Protein AF-A0A498IGR0-F1 (afdb_monomer_lite)

InterPro domains:
  IPR010989 SNARE [SSF47661] (22-108)

Radius of gyration: 27.44 Å; chains: 1; bounding box: 85×56×85 Å

pLDDT: mean 70.72, std 21.79, range [37.5, 97.69]

Foldseek 3Di:
DDDPPPPPPCPPLVVVLVVLLVVLVVLLVVLVVLLVVLVPDDDDPVSVVSLVVSVVSLVVSVVSLVVSVVSLVPRPPPRPDDPVNSVVSVVSSVVSVVSSVVSVVSSVVVVVVVCVVVPDPPPPDDDPDDDDDDDDDDDDDDDDDDDDDDDDDDDDDDPDDDDDDDDDDDD

Sequence (171 aa):
MGYVGSFSTMASSSDSWMKEYNEATKLADDINGMISEWSTLPAGPDTQRHVSAIRRKITILGTRLDSLQSLLSKLPGKQHITEKEMNRRKDMIGNLRLKVKQMASTLTSNTANRDILLGSEINKADAMGRTVGLDNYGLVEQDEGLEKLEETVDDLDDQVEVTDSRLRVII

Organism: Malus domestica (NCBI:txid3750)

Structure (mmCIF, N/CA/C/O backbone):
data_AF-A0A498IGR0-F1
#
_entry.id   AF-A0A498IGR0-F1
#
loop_
_atom_site.group_PDB
_atom_site.id
_atom_site.type_symbol
_atom_site.label_atom_id
_atom_site.label_alt_id
_atom_site.label_comp_id
_atom_site.label_asym_id
_atom_site.label_entity_id
_atom_site.label_seq_id
_atom_site.pdbx_PDB_ins_code
_atom_site.Cartn_x
_atom_site.Cartn_y
_atom_site.Cartn_z
_atom_site.occupancy
_atom_site.B_iso_or_equiv
_atom_site.auth_seq_id
_atom_site.auth_comp_id
_atom_site.auth_asym_id
_atom_site.auth_atom_id
_atom_site.pdbx_PDB_model_num
ATOM 1 N N . MET A 1 1 ? 2.441 3.873 54.931 1.00 43.31 1 MET A N 1
ATOM 2 C CA . MET A 1 1 ? 1.813 3.083 53.851 1.00 43.31 1 MET A CA 1
ATOM 3 C C . MET A 1 1 ? 1.989 3.822 52.533 1.00 43.31 1 MET A C 1
ATOM 5 O O . MET A 1 1 ? 1.321 4.825 52.324 1.00 43.31 1 MET A O 1
ATOM 9 N N . GLY A 1 2 ? 2.933 3.391 51.695 1.00 41.12 2 GLY A N 1
ATOM 10 C CA . GLY A 1 2 ? 3.116 3.945 50.352 1.00 41.12 2 GLY A CA 1
ATOM 11 C C . GLY A 1 2 ? 2.208 3.221 49.364 1.00 41.12 2 GLY A C 1
ATOM 12 O O . GLY A 1 2 ? 2.344 2.013 49.187 1.00 41.12 2 GLY A O 1
ATOM 13 N N . TYR A 1 3 ? 1.284 3.945 48.736 1.00 45.91 3 TYR A N 1
ATOM 14 C CA . TYR A 1 3 ? 0.558 3.446 47.573 1.00 45.91 3 TYR A CA 1
ATOM 15 C C . TYR A 1 3 ? 1.475 3.574 46.359 1.00 45.91 3 TYR A C 1
ATOM 17 O O . TYR A 1 3 ? 1.587 4.639 45.756 1.00 45.91 3 TYR A O 1
ATOM 25 N N . VAL A 1 4 ? 2.165 2.488 46.021 1.00 51.94 4 VAL A N 1
ATOM 26 C CA . VAL A 1 4 ? 2.846 2.368 44.732 1.00 51.94 4 VAL A CA 1
ATOM 27 C C . VAL A 1 4 ? 1.762 2.043 43.711 1.00 51.94 4 VAL A C 1
ATOM 29 O O . VAL A 1 4 ? 1.354 0.894 43.552 1.00 51.94 4 VAL A O 1
ATOM 32 N N . GLY A 1 5 ? 1.220 3.085 43.082 1.00 49.12 5 GLY A N 1
ATOM 33 C CA . GLY A 1 5 ? 0.341 2.931 41.933 1.00 49.12 5 GLY A CA 1
ATOM 34 C C . GLY A 1 5 ? 1.102 2.204 40.831 1.00 49.12 5 GLY A C 1
ATOM 35 O O . GLY A 1 5 ? 2.054 2.744 40.272 1.00 49.12 5 GLY A O 1
ATOM 36 N N . SER A 1 6 ? 0.699 0.968 40.534 1.00 50.91 6 SER A N 1
ATOM 37 C CA . SER A 1 6 ? 1.086 0.296 39.297 1.00 50.91 6 SER A CA 1
ATOM 38 C C . SER A 1 6 ? 0.550 1.117 38.129 1.00 50.91 6 SER A C 1
ATOM 40 O O . SER A 1 6 ? -0.617 0.989 37.753 1.00 50.91 6 SER A O 1
ATOM 42 N N . PHE A 1 7 ? 1.401 1.959 37.546 1.00 51.31 7 PHE A N 1
ATOM 43 C CA . PHE A 1 7 ? 1.204 2.448 36.191 1.00 51.31 7 PHE A CA 1
ATOM 44 C C . PHE A 1 7 ? 1.306 1.232 35.278 1.00 51.31 7 PHE A C 1
ATOM 46 O O . PHE A 1 7 ? 2.388 0.826 34.862 1.00 51.31 7 PHE A O 1
ATOM 53 N N . SER A 1 8 ? 0.160 0.593 35.042 1.00 48.94 8 SER A N 1
ATOM 54 C CA . SER A 1 8 ? 0.033 -0.428 34.016 1.00 48.94 8 SER A CA 1
ATOM 55 C C . SER A 1 8 ? 0.551 0.183 32.724 1.00 48.94 8 SER A C 1
ATOM 57 O O . SER A 1 8 ? 0.029 1.196 32.260 1.00 48.94 8 SER A O 1
ATOM 59 N N . THR A 1 9 ? 1.604 -0.416 32.178 1.00 49.06 9 THR A N 1
ATOM 60 C CA . THR A 1 9 ? 2.143 -0.164 30.846 1.00 49.06 9 THR A CA 1
ATOM 61 C C . THR A 1 9 ? 1.066 -0.496 29.811 1.00 49.06 9 THR A C 1
ATOM 63 O O . THR A 1 9 ? 1.116 -1.512 29.129 1.00 49.06 9 THR A O 1
ATOM 66 N N . MET A 1 10 ? 0.046 0.352 29.696 1.00 48.12 10 MET A N 1
ATOM 67 C CA . MET A 1 10 ? -0.777 0.438 28.504 1.00 48.12 10 MET A CA 1
ATOM 68 C C . MET A 1 10 ? 0.055 1.206 27.485 1.00 48.12 10 MET A C 1
ATOM 70 O O . MET A 1 10 ? -0.140 2.398 27.272 1.00 48.12 10 MET A O 1
ATOM 74 N N . ALA A 1 11 ? 0.998 0.515 26.845 1.00 47.16 11 ALA A N 1
ATOM 75 C CA . ALA A 1 11 ? 1.286 0.850 25.461 1.00 47.16 11 ALA A CA 1
ATOM 76 C C . ALA A 1 11 ? -0.049 0.646 24.739 1.00 47.16 11 ALA A C 1
ATOM 78 O O . ALA A 1 11 ? -0.477 -0.486 24.510 1.00 47.16 11 ALA A O 1
ATOM 79 N N . SER A 1 12 ? -0.800 1.731 24.562 1.00 57.09 12 SER A N 1
ATOM 80 C CA . SER A 1 12 ? -2.159 1.657 24.058 1.00 57.09 12 SER A CA 1
ATOM 81 C C . SER A 1 12 ? -2.073 1.005 22.683 1.00 57.09 12 SER A C 1
ATOM 83 O O . SER A 1 12 ? -1.363 1.495 21.815 1.00 57.09 12 SER A O 1
ATOM 85 N N . SER A 1 13 ? -2.780 -0.098 22.429 1.00 57.50 13 SER A N 1
ATOM 86 C CA . SER A 1 13 ? -2.935 -0.641 21.065 1.00 57.50 13 SER A CA 1
ATOM 87 C C . SER A 1 13 ? -3.338 0.434 20.035 1.00 57.50 13 SER A C 1
ATOM 89 O O . SER A 1 13 ? -3.075 0.274 18.847 1.00 57.50 13 SER A O 1
ATOM 91 N N . SER A 1 14 ? -3.921 1.558 20.481 1.00 62.84 14 SER A N 1
ATOM 92 C CA . SER A 1 14 ? -4.089 2.774 19.681 1.00 62.84 14 SER A CA 1
ATOM 93 C C . SER A 1 14 ? -2.764 3.332 19.142 1.00 62.84 14 SER A C 1
ATOM 95 O O . SER A 1 14 ? -2.661 3.578 17.943 1.00 62.84 14 SER A O 1
ATOM 97 N N . ASP A 1 15 ? -1.745 3.468 19.993 1.00 73.94 15 ASP A N 1
ATOM 98 C CA . ASP A 1 15 ? -0.396 3.903 19.612 1.00 73.94 15 ASP A CA 1
ATOM 99 C C . ASP A 1 15 ? 0.263 2.892 18.673 1.00 73.94 15 ASP A C 1
ATOM 101 O O . ASP A 1 15 ? 0.945 3.276 17.724 1.00 73.94 15 ASP A O 1
ATOM 105 N N . SER A 1 16 ? 0.015 1.594 18.883 1.00 85.50 16 SER A N 1
ATOM 106 C CA . SER A 1 16 ? 0.540 0.546 18.000 1.00 85.50 16 SER A CA 1
ATOM 107 C C . SER A 1 16 ? -0.067 0.603 16.596 1.00 85.50 16 SER A C 1
ATOM 109 O O . SER A 1 16 ? 0.665 0.466 15.618 1.00 85.50 16 SER A O 1
ATOM 111 N N . TRP A 1 17 ? -1.385 0.808 16.479 1.00 90.75 17 TRP A N 1
ATOM 112 C CA . TRP A 1 17 ? -2.049 0.937 15.178 1.00 90.75 17 TRP A CA 1
ATOM 113 C C . TRP A 1 17 ? -1.578 2.196 14.444 1.00 90.75 17 TRP A C 1
ATOM 115 O O . TRP A 1 17 ? -1.205 2.127 13.277 1.00 90.75 17 TRP A O 1
ATOM 125 N N . MET A 1 18 ? -1.517 3.333 15.146 1.00 90.88 18 MET A N 1
ATOM 126 C CA . MET A 1 18 ? -1.037 4.595 14.571 1.00 90.88 18 MET A CA 1
ATOM 127 C C . MET A 1 18 ? 0.426 4.504 14.126 1.00 90.88 18 MET A C 1
ATOM 129 O O . MET A 1 18 ? 0.780 5.021 13.068 1.00 90.88 18 MET A O 1
ATOM 133 N N . LYS A 1 19 ? 1.281 3.818 14.893 1.00 92.06 19 LYS A N 1
ATOM 134 C CA . LYS A 1 19 ? 2.675 3.569 14.511 1.00 92.06 19 LYS A CA 1
ATOM 135 C C . LYS A 1 19 ? 2.766 2.770 13.212 1.00 92.06 19 LYS A C 1
ATOM 137 O O . LYS A 1 19 ? 3.466 3.202 12.301 1.00 92.06 19 LYS A O 1
ATOM 142 N N . GLU A 1 20 ? 2.054 1.649 13.108 1.00 93.31 20 GLU A N 1
ATOM 143 C CA . GLU A 1 20 ? 2.063 0.831 11.888 1.00 93.31 20 GLU A CA 1
ATOM 144 C C . GLU A 1 20 ? 1.489 1.606 10.690 1.00 93.31 20 GLU A C 1
ATOM 146 O O . GLU A 1 20 ? 2.021 1.521 9.585 1.00 93.31 20 GLU A O 1
ATOM 151 N N . TYR A 1 21 ? 0.469 2.441 10.912 1.00 95.44 21 TYR A N 1
ATOM 152 C CA . TYR A 1 21 ? -0.110 3.291 9.871 1.00 95.44 21 TYR A CA 1
ATOM 153 C C . TYR A 1 21 ? 0.900 4.313 9.342 1.00 95.44 21 TYR A C 1
ATOM 155 O O . TYR A 1 21 ? 1.018 4.513 8.130 1.00 95.44 21 TYR A O 1
ATOM 163 N N . ASN A 1 22 ? 1.668 4.939 10.234 1.00 96.00 22 ASN A N 1
ATOM 164 C CA . ASN A 1 22 ? 2.714 5.879 9.843 1.00 96.00 22 ASN A CA 1
ATOM 165 C C . ASN A 1 22 ? 3.821 5.188 9.034 1.00 96.00 22 ASN A C 1
ATOM 167 O O . ASN A 1 22 ? 4.291 5.746 8.045 1.00 96.00 22 ASN A O 1
ATOM 171 N N . GLU A 1 23 ? 4.214 3.969 9.407 1.00 96.38 23 GLU A N 1
ATOM 172 C CA . GLU A 1 23 ? 5.192 3.184 8.644 1.00 96.38 23 GLU A CA 1
ATOM 173 C C . GLU A 1 23 ? 4.653 2.776 7.263 1.00 96.38 23 GLU A C 1
ATOM 175 O O . GLU A 1 23 ? 5.367 2.888 6.265 1.00 96.38 23 GLU A O 1
ATOM 180 N N . ALA A 1 24 ? 3.377 2.387 7.170 1.00 97.19 24 ALA A N 1
ATOM 181 C CA . ALA A 1 24 ? 2.716 2.122 5.892 1.00 97.19 24 ALA A CA 1
ATOM 182 C C . ALA A 1 24 ? 2.645 3.380 5.005 1.00 97.19 24 ALA A C 1
ATOM 184 O O . ALA A 1 24 ? 2.893 3.304 3.802 1.00 97.19 24 ALA A O 1
ATOM 185 N N . THR A 1 25 ? 2.371 4.546 5.596 1.00 97.25 25 THR A N 1
ATOM 186 C CA . THR A 1 25 ? 2.308 5.828 4.875 1.00 97.25 25 THR A CA 1
ATOM 187 C C . THR A 1 25 ? 3.674 6.218 4.313 1.00 97.25 25 THR A C 1
ATOM 189 O O . THR A 1 25 ? 3.783 6.485 3.119 1.00 97.25 25 THR A O 1
ATOM 192 N N . LYS A 1 26 ? 4.739 6.143 5.125 1.00 97.50 26 LYS A N 1
ATOM 193 C CA . LYS A 1 26 ? 6.115 6.391 4.661 1.00 97.50 26 LYS A CA 1
ATOM 194 C C . LYS A 1 26 ? 6.506 5.463 3.513 1.00 97.50 26 LYS A C 1
ATOM 196 O O . LYS A 1 26 ? 7.109 5.911 2.544 1.00 97.50 26 LYS A O 1
ATOM 201 N N . LEU A 1 27 ? 6.149 4.178 3.606 1.00 97.69 27 LEU A N 1
ATOM 202 C CA . LEU A 1 27 ? 6.415 3.218 2.537 1.00 97.69 27 LEU A CA 1
ATOM 203 C C . LEU A 1 27 ? 5.645 3.571 1.256 1.00 97.69 27 LEU A C 1
ATOM 205 O O . LEU A 1 27 ? 6.195 3.450 0.167 1.00 97.69 27 LEU A O 1
ATOM 209 N N . ALA A 1 28 ? 4.399 4.036 1.366 1.00 97.38 28 ALA A N 1
ATOM 210 C CA . ALA A 1 28 ? 3.624 4.490 0.213 1.00 97.38 28 ALA A CA 1
ATOM 211 C C . ALA A 1 28 ? 4.227 5.740 -0.453 1.00 97.38 28 ALA A C 1
ATOM 213 O O . ALA A 1 28 ? 4.162 5.874 -1.674 1.00 97.38 28 ALA A O 1
ATOM 214 N N . ASP A 1 29 ? 4.801 6.654 0.327 1.00 97.44 29 ASP A N 1
ATOM 215 C CA . ASP A 1 29 ? 5.459 7.853 -0.203 1.00 97.44 29 ASP A CA 1
ATOM 216 C C . ASP A 1 29 ? 6.806 7.531 -0.857 1.00 97.44 29 ASP A C 1
ATOM 218 O O . ASP A 1 29 ? 7.104 8.046 -1.932 1.00 97.44 29 ASP A O 1
ATOM 222 N N . ASP A 1 30 ? 7.571 6.607 -0.280 1.00 97.12 30 ASP A N 1
ATOM 223 C CA . ASP A 1 30 ? 8.788 6.064 -0.886 1.00 97.12 30 ASP A CA 1
ATOM 224 C C . ASP A 1 30 ? 8.496 5.356 -2.222 1.00 97.12 30 ASP A C 1
ATOM 226 O O . ASP A 1 30 ? 9.160 5.631 -3.219 1.00 97.12 30 ASP A O 1
ATOM 230 N N . ILE A 1 31 ? 7.440 4.533 -2.295 1.00 96.88 31 ILE A N 1
ATOM 231 C CA . ILE A 1 31 ? 6.993 3.915 -3.556 1.00 96.88 31 ILE A CA 1
ATOM 232 C C . ILE A 1 31 ? 6.633 4.988 -4.590 1.00 96.88 31 ILE A C 1
ATOM 234 O O . ILE A 1 31 ? 7.049 4.882 -5.743 1.00 96.88 31 ILE A O 1
ATOM 238 N N . ASN A 1 32 ? 5.896 6.030 -4.197 1.00 94.75 32 ASN A N 1
ATOM 239 C CA . ASN A 1 32 ? 5.578 7.151 -5.085 1.00 94.75 32 ASN A CA 1
ATOM 240 C C . ASN A 1 32 ? 6.841 7.858 -5.599 1.00 94.75 32 ASN A C 1
ATOM 242 O O . ASN A 1 32 ? 6.918 8.187 -6.785 1.00 94.75 32 ASN A O 1
ATOM 246 N N . GLY A 1 33 ? 7.830 8.071 -4.728 1.00 94.62 33 GLY A N 1
ATOM 247 C CA . GLY A 1 33 ? 9.132 8.621 -5.097 1.00 94.62 33 GLY A CA 1
ATOM 248 C C . GLY A 1 33 ? 9.848 7.743 -6.123 1.00 94.62 33 GLY A C 1
ATOM 249 O O . GLY A 1 33 ? 10.264 8.236 -7.168 1.00 94.62 33 GLY A O 1
ATOM 250 N N . MET A 1 34 ? 9.890 6.430 -5.887 1.00 94.06 34 MET A N 1
ATOM 251 C CA . MET A 1 34 ? 10.501 5.474 -6.813 1.00 94.06 34 MET A CA 1
ATOM 252 C C . MET A 1 34 ? 9.769 5.384 -8.155 1.00 94.06 34 MET A C 1
ATOM 254 O O . MET A 1 34 ? 10.419 5.251 -9.186 1.00 94.06 34 MET A O 1
ATOM 258 N N . ILE A 1 35 ? 8.432 5.455 -8.174 1.00 91.31 35 ILE A N 1
ATOM 259 C CA . ILE A 1 35 ? 7.645 5.493 -9.419 1.00 91.31 35 ILE A CA 1
ATOM 260 C C . ILE A 1 35 ? 7.948 6.777 -10.196 1.00 91.31 35 ILE A C 1
ATOM 262 O O . ILE A 1 35 ? 8.131 6.724 -11.413 1.00 91.31 35 ILE A O 1
ATOM 266 N N . SER A 1 36 ? 8.031 7.911 -9.498 1.00 91.06 36 SER A N 1
ATOM 267 C CA . SER A 1 36 ? 8.354 9.206 -10.104 1.00 91.06 36 SER A CA 1
ATOM 268 C C . SER A 1 36 ? 9.751 9.183 -10.720 1.00 91.06 36 SER A C 1
ATOM 270 O O . SER A 1 36 ? 9.900 9.514 -11.892 1.00 91.06 36 SER A O 1
ATOM 272 N N . GLU A 1 37 ? 10.754 8.698 -9.986 1.00 89.94 37 GLU A N 1
ATOM 273 C CA . GLU A 1 37 ? 12.117 8.510 -10.493 1.00 89.94 37 GLU A CA 1
ATOM 274 C C . GLU A 1 37 ? 12.132 7.560 -11.698 1.00 89.94 37 GLU A C 1
ATOM 276 O O . GLU A 1 37 ? 12.613 7.917 -12.772 1.00 89.94 37 GLU A O 1
ATOM 281 N N . TRP A 1 38 ? 11.522 6.381 -11.562 1.00 87.25 38 TRP A N 1
ATOM 282 C CA . TRP A 1 38 ? 11.447 5.378 -12.622 1.00 87.25 38 TRP A CA 1
ATOM 283 C C . TRP A 1 38 ? 10.820 5.908 -13.916 1.00 87.25 38 TRP A C 1
ATOM 285 O O . TRP A 1 38 ? 11.285 5.564 -15.004 1.00 87.25 38 TRP A O 1
ATOM 295 N N . SER A 1 39 ? 9.789 6.751 -13.813 1.00 81.62 39 SER A N 1
ATOM 296 C CA . SER A 1 39 ? 9.113 7.335 -14.976 1.00 81.62 39 SER A CA 1
ATOM 297 C C . SER A 1 39 ? 10.024 8.234 -15.820 1.00 81.62 39 SER A C 1
ATOM 299 O O . SER A 1 39 ? 9.771 8.404 -17.010 1.00 81.62 39 SER A O 1
ATOM 301 N N . THR A 1 40 ? 11.106 8.752 -15.228 1.00 83.56 40 THR A N 1
ATOM 302 C CA . THR A 1 40 ? 12.108 9.586 -15.909 1.00 83.56 40 THR A CA 1
ATOM 303 C C . THR A 1 40 ? 13.273 8.787 -16.497 1.00 83.56 40 THR A C 1
ATOM 305 O O . THR A 1 40 ? 14.039 9.326 -17.295 1.00 83.56 40 THR A O 1
ATOM 308 N N . LEU A 1 41 ? 13.425 7.507 -16.131 1.00 79.56 41 LEU A N 1
ATOM 309 C CA . LEU A 1 41 ? 14.556 6.691 -16.568 1.00 79.56 41 LEU A CA 1
ATOM 310 C C . LEU A 1 41 ? 14.381 6.193 -18.014 1.00 79.56 41 LEU A C 1
ATOM 312 O O . LEU A 1 41 ? 13.295 5.724 -18.381 1.00 79.56 41 LEU A O 1
ATOM 316 N N . PRO A 1 42 ? 15.459 6.193 -18.824 1.00 76.44 42 PRO A N 1
ATOM 317 C CA . PRO A 1 42 ? 15.441 5.584 -20.150 1.00 76.44 42 PRO A CA 1
ATOM 318 C C . PRO A 1 42 ? 15.172 4.079 -20.043 1.00 76.44 42 PRO A C 1
ATOM 320 O O . PRO A 1 42 ? 15.381 3.473 -18.993 1.00 76.44 42 PRO A O 1
ATOM 323 N N . ALA A 1 43 ? 14.682 3.458 -21.117 1.00 73.19 43 ALA A N 1
ATOM 324 C CA . ALA A 1 43 ? 14.442 2.018 -21.141 1.00 73.19 43 ALA A CA 1
ATOM 325 C C . ALA A 1 43 ? 15.768 1.235 -21.136 1.00 73.19 43 ALA A C 1
ATOM 327 O O . ALA A 1 43 ? 16.621 1.453 -21.990 1.00 73.19 43 ALA A O 1
ATOM 328 N N . GLY A 1 44 ? 15.928 0.320 -20.177 1.00 75.50 44 GLY A N 1
ATOM 329 C CA . GLY A 1 44 ? 17.099 -0.543 -20.064 1.00 75.50 44 GLY A CA 1
ATOM 330 C C . GLY A 1 44 ? 17.017 -1.537 -18.895 1.00 75.50 44 GLY A C 1
ATOM 331 O O . GLY A 1 44 ? 16.014 -1.585 -18.172 1.00 75.50 44 GLY A O 1
ATOM 332 N N . PRO A 1 45 ? 18.072 -2.345 -18.684 1.00 76.50 45 PRO A N 1
ATOM 333 C CA . PRO A 1 45 ? 18.135 -3.338 -17.608 1.00 76.50 45 PRO A CA 1
ATOM 334 C C . PRO A 1 45 ? 17.963 -2.730 -16.211 1.00 76.50 45 PRO A C 1
ATOM 336 O O . PRO A 1 45 ? 17.312 -3.325 -15.349 1.00 76.50 45 PRO A O 1
ATOM 339 N N . ASP A 1 46 ? 18.489 -1.522 -15.998 1.00 78.31 46 ASP A N 1
ATOM 340 C CA . ASP A 1 46 ? 18.327 -0.790 -14.740 1.00 78.31 46 ASP A CA 1
ATOM 341 C C . ASP A 1 46 ? 16.856 -0.449 -14.487 1.00 78.31 46 ASP A C 1
ATOM 343 O O . ASP A 1 46 ? 16.341 -0.659 -13.392 1.00 78.31 46 ASP A O 1
ATOM 347 N N . THR A 1 47 ? 16.105 -0.076 -15.520 1.00 83.69 47 THR A N 1
ATOM 348 C CA . THR A 1 47 ? 14.667 0.196 -15.419 1.00 83.69 47 THR A CA 1
ATOM 349 C C . THR A 1 47 ? 13.882 -1.025 -14.945 1.00 83.69 47 THR A C 1
ATOM 351 O O . THR A 1 47 ? 12.985 -0.894 -14.115 1.00 83.69 47 THR A O 1
ATOM 354 N N . GLN A 1 48 ? 14.233 -2.225 -15.421 1.00 83.38 48 GLN A N 1
ATOM 355 C CA . GLN A 1 48 ? 13.590 -3.474 -14.990 1.00 83.38 48 GLN A CA 1
ATOM 356 C C . GLN A 1 48 ? 13.907 -3.815 -13.527 1.00 83.38 48 GLN A C 1
ATOM 358 O O . GLN A 1 48 ? 13.034 -4.284 -12.787 1.00 83.38 48 GLN A O 1
ATOM 363 N N . ARG A 1 49 ? 15.135 -3.526 -13.072 1.00 88.62 49 ARG A N 1
ATOM 364 C CA . ARG A 1 49 ? 15.517 -3.649 -11.655 1.00 88.62 49 ARG A CA 1
ATOM 365 C C . ARG A 1 49 ? 14.708 -2.693 -10.781 1.00 88.62 49 ARG A C 1
ATOM 367 O O . ARG A 1 49 ? 14.192 -3.122 -9.749 1.00 88.62 49 ARG A O 1
ATOM 374 N N . HIS A 1 50 ? 14.527 -1.446 -11.222 1.00 87.94 50 HIS A N 1
ATOM 375 C CA . HIS A 1 50 ? 13.689 -0.462 -10.531 1.00 87.94 50 HIS A CA 1
ATOM 376 C C . HIS A 1 50 ? 12.235 -0.943 -10.439 1.00 87.94 50 HIS A C 1
ATOM 378 O O . HIS A 1 50 ? 11.693 -1.011 -9.339 1.00 87.94 50 HIS A O 1
ATOM 384 N N . VAL A 1 51 ? 11.625 -1.384 -11.547 1.00 89.06 51 VAL A N 1
ATOM 385 C CA . VAL A 1 51 ? 10.252 -1.933 -11.543 1.00 89.06 51 VAL A CA 1
ATOM 386 C C . VAL A 1 51 ? 10.118 -3.097 -10.561 1.00 89.06 51 VAL A C 1
ATOM 388 O O . VAL A 1 51 ? 9.165 -3.145 -9.782 1.00 89.06 51 VAL A O 1
ATOM 391 N N . SER A 1 52 ? 11.082 -4.019 -10.555 1.00 91.12 52 SER A N 1
ATOM 392 C CA . SER A 1 52 ? 11.084 -5.171 -9.645 1.00 91.12 52 SER A CA 1
ATOM 393 C C . SER A 1 52 ? 11.161 -4.741 -8.175 1.00 91.12 52 SER A C 1
ATOM 395 O O . SER A 1 52 ? 10.425 -5.263 -7.333 1.00 91.12 52 SER A O 1
ATOM 397 N N . ALA A 1 53 ? 12.002 -3.752 -7.860 1.00 93.75 53 ALA A N 1
ATOM 398 C CA . ALA A 1 53 ? 12.112 -3.191 -6.517 1.00 93.75 53 ALA A CA 1
ATOM 399 C C . ALA A 1 53 ? 10.809 -2.506 -6.068 1.00 93.75 53 ALA A C 1
ATOM 401 O O . ALA A 1 53 ? 10.363 -2.720 -4.937 1.00 93.75 53 ALA A O 1
ATOM 402 N N . ILE A 1 54 ? 10.158 -1.751 -6.961 1.00 95.06 54 ILE A N 1
ATOM 403 C CA . ILE A 1 54 ? 8.868 -1.106 -6.686 1.00 95.06 54 ILE A CA 1
ATOM 404 C C . ILE A 1 54 ? 7.787 -2.167 -6.429 1.00 95.06 54 ILE A C 1
ATOM 406 O O . ILE A 1 54 ? 7.094 -2.096 -5.415 1.00 95.06 54 ILE A O 1
ATOM 410 N N . ARG A 1 55 ? 7.678 -3.205 -7.275 1.00 94.56 55 ARG A N 1
ATOM 411 C CA . ARG A 1 55 ? 6.718 -4.316 -7.089 1.00 94.56 55 ARG A CA 1
ATOM 412 C C . ARG A 1 55 ? 6.892 -5.010 -5.736 1.00 94.56 55 ARG A C 1
ATOM 414 O O . ARG A 1 55 ? 5.908 -5.280 -5.042 1.00 94.56 55 ARG A O 1
ATOM 421 N N . ARG A 1 56 ? 8.141 -5.246 -5.318 1.00 96.44 56 ARG A N 1
ATOM 422 C CA . ARG A 1 56 ? 8.441 -5.817 -3.997 1.00 96.44 56 ARG A CA 1
ATOM 423 C C . ARG A 1 56 ? 7.960 -4.909 -2.864 1.00 96.44 56 ARG A C 1
ATOM 425 O O . ARG A 1 56 ? 7.344 -5.400 -1.922 1.00 96.44 56 ARG A O 1
ATOM 432 N N . LYS A 1 57 ? 8.199 -3.597 -2.948 1.00 96.69 57 LYS A N 1
ATOM 433 C CA . LYS A 1 57 ? 7.730 -2.635 -1.934 1.00 96.69 57 LYS A CA 1
ATOM 434 C C . LYS A 1 57 ? 6.206 -2.527 -1.888 1.00 96.69 57 LYS A C 1
ATOM 436 O O . LYS A 1 57 ? 5.655 -2.490 -0.792 1.00 96.69 57 LYS A O 1
ATOM 441 N N . ILE A 1 58 ? 5.528 -2.567 -3.036 1.00 95.38 58 ILE A N 1
ATOM 442 C CA . ILE A 1 58 ? 4.058 -2.632 -3.109 1.00 95.38 58 ILE A CA 1
ATOM 443 C C . ILE A 1 58 ? 3.532 -3.877 -2.386 1.00 95.38 58 ILE A C 1
ATOM 445 O O . ILE A 1 58 ? 2.594 -3.774 -1.599 1.00 95.38 58 ILE A O 1
ATOM 449 N N . THR A 1 59 ? 4.170 -5.032 -2.590 1.00 95.44 59 THR A N 1
ATOM 450 C CA . THR A 1 59 ? 3.798 -6.281 -1.902 1.00 95.44 59 THR A CA 1
ATOM 451 C C . THR A 1 59 ? 3.946 -6.143 -0.383 1.00 95.44 59 THR A C 1
ATOM 453 O O . THR A 1 59 ? 3.020 -6.460 0.359 1.00 95.44 59 THR A O 1
ATOM 456 N N . ILE A 1 60 ? 5.073 -5.589 0.085 1.00 96.69 60 ILE A N 1
ATOM 457 C CA . ILE A 1 60 ? 5.312 -5.330 1.516 1.00 96.69 60 ILE A CA 1
ATOM 458 C C . ILE A 1 60 ? 4.252 -4.376 2.087 1.00 96.69 60 ILE A C 1
ATOM 460 O O . ILE A 1 60 ? 3.762 -4.595 3.194 1.00 96.69 60 ILE A O 1
ATOM 464 N N . LEU A 1 61 ? 3.884 -3.326 1.345 1.00 97.25 61 LEU A N 1
ATOM 465 C CA . LEU A 1 61 ? 2.832 -2.399 1.757 1.00 97.25 61 LEU A CA 1
ATOM 466 C C . LEU A 1 61 ? 1.478 -3.110 1.888 1.00 97.25 61 LEU A C 1
ATOM 468 O O . LEU A 1 61 ? 0.783 -2.880 2.873 1.00 97.25 61 LEU A O 1
ATOM 472 N N . GLY A 1 62 ? 1.141 -4.016 0.965 1.00 95.12 62 GLY A N 1
ATOM 473 C CA . GLY A 1 62 ? -0.040 -4.880 1.071 1.00 95.12 62 GLY A CA 1
ATOM 474 C C . GLY A 1 62 ? -0.074 -5.650 2.393 1.00 95.12 62 GLY A C 1
ATOM 475 O O . GLY A 1 62 ? -1.011 -5.493 3.173 1.00 95.12 62 GLY A O 1
ATOM 476 N N . THR A 1 63 ? 1.009 -6.357 2.726 1.00 95.62 63 THR A N 1
ATOM 477 C CA . THR A 1 63 ? 1.122 -7.108 3.990 1.00 95.62 63 THR A CA 1
ATOM 478 C C . THR A 1 63 ? 0.985 -6.218 5.234 1.00 95.62 63 THR A C 1
ATOM 480 O O . THR A 1 63 ? 0.396 -6.621 6.244 1.00 95.62 63 THR A O 1
ATOM 483 N N . ARG A 1 64 ? 1.507 -4.985 5.190 1.00 95.06 64 ARG A N 1
ATOM 484 C CA . ARG A 1 64 ? 1.329 -4.014 6.284 1.00 95.06 64 ARG A CA 1
ATOM 485 C C . ARG A 1 64 ? -0.124 -3.563 6.424 1.00 95.06 64 ARG A C 1
ATOM 487 O O . ARG A 1 64 ? -0.599 -3.408 7.547 1.00 95.06 64 ARG A O 1
ATOM 494 N N . LEU A 1 65 ? -0.855 -3.401 5.320 1.00 97.06 65 LEU A N 1
ATOM 495 C CA . LEU A 1 65 ? -2.288 -3.080 5.353 1.00 97.06 65 LEU A CA 1
ATOM 496 C C . LEU A 1 65 ? -3.115 -4.219 5.956 1.00 97.06 65 LEU A C 1
ATOM 498 O O . LEU A 1 65 ? -4.022 -3.957 6.749 1.00 97.06 65 LEU A O 1
ATOM 502 N N . ASP A 1 66 ? -2.765 -5.469 5.665 1.00 94.38 66 ASP A N 1
ATOM 503 C CA . ASP A 1 66 ? -3.413 -6.628 6.288 1.00 94.38 66 ASP A CA 1
ATOM 504 C C . ASP A 1 66 ? -3.100 -6.702 7.787 1.00 94.38 66 ASP A C 1
ATOM 506 O O . ASP A 1 66 ? -3.979 -6.975 8.610 1.00 94.38 66 ASP A O 1
ATOM 510 N N . SER A 1 67 ? -1.871 -6.346 8.172 1.00 93.38 67 SER A N 1
ATOM 511 C CA . SER A 1 67 ? -1.470 -6.221 9.577 1.00 93.38 67 SER A CA 1
ATOM 512 C C . SER A 1 67 ? -2.257 -5.122 10.300 1.00 93.38 67 SER A C 1
ATOM 514 O O . SER A 1 67 ? -2.752 -5.354 11.404 1.00 93.38 67 SER A O 1
ATOM 516 N N . LEU A 1 68 ? -2.450 -3.955 9.672 1.00 94.50 68 LEU A N 1
ATOM 517 C CA . LEU A 1 68 ? -3.282 -2.863 10.192 1.00 94.50 68 LEU A CA 1
ATOM 518 C C . LEU A 1 68 ? -4.740 -3.275 10.373 1.00 94.50 68 LEU A C 1
ATOM 520 O O . LEU A 1 68 ? -5.346 -2.941 11.394 1.00 94.50 68 LEU A O 1
ATOM 524 N N . GLN A 1 69 ? -5.297 -4.017 9.415 1.00 93.31 69 GLN A N 1
ATOM 525 C CA . GLN A 1 69 ? -6.648 -4.556 9.529 1.00 93.31 69 GLN A CA 1
ATOM 526 C C . GLN A 1 69 ? -6.747 -5.575 10.670 1.00 93.31 69 GLN A C 1
ATOM 528 O O . GLN A 1 69 ? -7.682 -5.507 11.464 1.00 93.31 69 GLN A O 1
ATOM 533 N N . SER A 1 70 ? -5.760 -6.464 10.811 1.00 91.56 70 SER A N 1
ATOM 534 C CA . SER A 1 70 ? -5.679 -7.420 11.923 1.00 91.56 70 SER A CA 1
ATOM 535 C C . SER A 1 70 ? -5.565 -6.715 13.281 1.00 91.56 70 SER A C 1
ATOM 537 O O . SER A 1 70 ? -6.210 -7.119 14.246 1.00 91.56 70 SER A O 1
ATOM 539 N N . LEU A 1 71 ? -4.762 -5.652 13.391 1.00 89.50 71 LEU A N 1
ATOM 540 C CA . LEU A 1 71 ? -4.667 -4.855 14.620 1.00 89.50 71 LEU A CA 1
ATOM 541 C C . LEU A 1 71 ? -6.002 -4.184 14.955 1.00 89.50 71 LEU A C 1
ATOM 543 O O . LEU A 1 71 ? -6.375 -4.116 16.124 1.00 89.50 71 LEU A O 1
ATOM 547 N N . LEU A 1 72 ? -6.729 -3.723 13.936 1.00 87.31 72 LEU A N 1
ATOM 548 C CA . LEU A 1 72 ? -8.044 -3.115 14.100 1.00 87.31 72 LEU A CA 1
ATOM 549 C C . LEU A 1 72 ? -9.102 -4.139 14.543 1.00 87.31 72 LEU A C 1
ATOM 551 O O . LEU A 1 72 ? -9.916 -3.829 15.406 1.00 87.31 72 LEU A O 1
ATOM 555 N N . SER A 1 73 ? -9.067 -5.364 14.006 1.00 84.81 73 SER A N 1
ATOM 556 C CA . SER A 1 73 ? -10.014 -6.434 14.354 1.00 84.81 73 SER A CA 1
ATOM 557 C C . SER A 1 73 ? -9.731 -7.081 15.712 1.00 84.81 73 SER A C 1
ATOM 559 O O . SER A 1 73 ? -10.644 -7.595 16.352 1.00 84.81 73 SER A O 1
ATOM 561 N N . LYS A 1 74 ? -8.468 -7.077 16.156 1.00 83.25 74 LYS A N 1
ATOM 562 C CA . LYS A 1 74 ? -8.029 -7.633 17.448 1.00 83.25 74 LYS A CA 1
ATOM 563 C C . LYS A 1 74 ? -8.134 -6.641 18.600 1.00 83.25 74 LYS A C 1
ATOM 565 O O . LYS A 1 74 ? -7.804 -7.001 19.731 1.00 83.25 74 LYS A O 1
ATOM 570 N N . LEU A 1 75 ? -8.552 -5.403 18.337 1.00 74.75 75 LEU A N 1
ATOM 571 C CA . LEU A 1 75 ? -8.701 -4.413 19.388 1.00 74.75 75 LEU A CA 1
ATOM 572 C C . LEU A 1 75 ? -9.746 -4.918 20.396 1.00 74.75 75 LEU A C 1
ATOM 574 O O . LEU A 1 75 ? -10.895 -5.151 20.015 1.00 74.75 75 LEU A O 1
ATOM 578 N N . PRO A 1 76 ? -9.374 -5.140 21.670 1.00 58.47 76 PRO A N 1
ATOM 579 C CA . PRO A 1 76 ? -10.317 -5.672 22.635 1.00 58.47 76 PRO A CA 1
ATOM 580 C C . PRO A 1 76 ? -11.440 -4.650 22.804 1.00 58.47 76 PRO A C 1
ATOM 582 O O . PRO A 1 76 ? -11.156 -3.467 22.970 1.00 58.47 76 PRO A O 1
ATOM 585 N N . GLY A 1 77 ? -12.701 -5.090 22.868 1.00 57.66 77 GLY A N 1
ATOM 586 C CA . GLY A 1 77 ? -13.846 -4.210 23.170 1.00 57.66 77 GLY A CA 1
ATOM 587 C C . GLY A 1 77 ? -13.725 -3.433 24.497 1.00 57.66 77 GLY A C 1
ATOM 588 O O . GLY A 1 77 ? -14.554 -2.585 24.796 1.00 57.66 77 GLY A O 1
ATOM 589 N N . LYS A 1 78 ? -12.676 -3.707 25.290 1.00 49.47 78 LYS A N 1
ATOM 590 C CA . LYS A 1 78 ? -12.243 -2.959 26.483 1.00 49.47 78 LYS A CA 1
ATOM 591 C C . LYS A 1 78 ? -11.455 -1.681 26.185 1.00 49.47 78 LYS A C 1
ATOM 593 O O . LYS A 1 78 ? -11.316 -0.845 27.072 1.00 49.47 78 LYS A O 1
ATOM 598 N N . GLN A 1 79 ? -10.898 -1.530 24.990 1.00 61.44 79 GLN A N 1
ATOM 599 C CA . GLN A 1 79 ? -10.224 -0.306 24.591 1.00 61.44 79 GLN A CA 1
ATOM 600 C C . GLN A 1 79 ? -11.299 0.650 24.085 1.00 61.44 79 GLN A C 1
ATOM 602 O O . GLN A 1 79 ? -11.926 0.377 23.066 1.00 61.44 79 GLN A O 1
ATOM 607 N N . HIS A 1 80 ? -11.543 1.739 24.818 1.00 65.69 80 HIS A N 1
ATOM 608 C CA . HIS A 1 80 ? -12.499 2.784 24.441 1.00 65.69 80 HIS A CA 1
ATOM 609 C C . HIS A 1 80 ? -12.018 3.520 23.174 1.00 65.69 80 HIS A C 1
ATOM 611 O O . HIS A 1 80 ? -11.563 4.659 23.228 1.00 65.69 80 HIS A O 1
ATOM 617 N N . ILE A 1 81 ? -12.081 2.862 22.018 1.00 77.81 81 ILE A N 1
ATOM 618 C CA . ILE A 1 81 ? -12.066 3.521 20.718 1.00 77.81 81 ILE A CA 1
ATOM 619 C C . ILE A 1 81 ? -13.515 3.835 20.383 1.00 77.81 81 ILE A C 1
ATOM 621 O O . ILE A 1 81 ? -14.375 2.957 20.395 1.00 77.81 81 ILE A O 1
ATOM 625 N N . THR A 1 82 ? -13.789 5.108 20.124 1.00 84.50 82 THR A N 1
ATOM 626 C CA . THR A 1 82 ? -15.116 5.531 19.686 1.00 84.50 82 THR A CA 1
ATOM 627 C C . THR A 1 82 ? -15.403 4.946 18.309 1.00 84.50 82 THR A C 1
ATOM 629 O O . THR A 1 82 ? -14.501 4.793 17.486 1.00 84.50 82 THR A O 1
ATOM 632 N N . GLU A 1 83 ? -16.668 4.663 18.021 1.00 85.19 83 GLU A N 1
ATOM 633 C CA . GLU A 1 83 ? -17.087 4.194 16.698 1.00 85.19 83 GLU A CA 1
ATOM 634 C C . GLU A 1 83 ? -16.612 5.135 15.578 1.00 85.19 83 GLU A C 1
ATOM 636 O O . GLU A 1 83 ? -16.116 4.688 14.546 1.00 85.19 83 GLU A O 1
ATOM 641 N N . LYS A 1 84 ? -16.646 6.449 15.829 1.00 88.06 84 LYS A N 1
ATOM 642 C CA . LYS A 1 84 ? -16.103 7.468 14.924 1.00 88.06 84 LYS A CA 1
ATOM 643 C C . LYS A 1 84 ? -14.622 7.242 14.598 1.00 88.06 84 LYS A C 1
ATOM 645 O O . LYS A 1 84 ? -14.237 7.319 13.436 1.00 88.06 84 LYS A O 1
ATOM 650 N N . GLU A 1 85 ? -13.789 6.976 15.602 1.00 88.00 85 GLU A N 1
ATOM 651 C CA . GLU A 1 85 ? -12.360 6.712 15.393 1.00 88.00 85 GLU A CA 1
ATOM 652 C C . GLU A 1 85 ? -12.134 5.350 14.722 1.00 88.00 85 GLU A C 1
ATOM 654 O O . GLU A 1 85 ? -11.277 5.230 13.852 1.00 88.00 85 GLU A O 1
ATOM 659 N N . MET A 1 86 ? -12.937 4.337 15.051 1.00 89.38 86 MET A N 1
ATOM 660 C CA . MET A 1 86 ? -12.909 3.044 14.362 1.00 89.38 86 MET A CA 1
ATOM 661 C C . MET A 1 86 ? -13.198 3.200 12.862 1.00 89.38 86 MET A C 1
ATOM 663 O O . MET A 1 86 ? -12.456 2.673 12.033 1.00 89.38 86 MET A O 1
ATOM 667 N N . ASN A 1 87 ? -14.242 3.951 12.506 1.00 90.88 87 ASN A N 1
ATOM 668 C CA . ASN A 1 87 ? -14.610 4.208 11.114 1.00 90.88 87 ASN A CA 1
ATOM 669 C C . ASN A 1 87 ? -13.527 5.017 10.394 1.00 90.88 87 ASN A C 1
ATOM 671 O O . ASN A 1 87 ? -13.064 4.595 9.339 1.00 90.88 87 ASN A O 1
ATOM 675 N N . ARG A 1 88 ? -12.992 6.065 11.031 1.00 93.38 88 ARG A N 1
ATOM 676 C CA . ARG A 1 88 ? -11.852 6.824 10.495 1.00 93.38 88 ARG A CA 1
ATOM 677 C C . ARG A 1 88 ? -10.660 5.923 10.151 1.00 93.38 88 ARG A C 1
ATOM 679 O O . ARG A 1 88 ? -10.041 6.091 9.104 1.00 93.38 88 ARG A O 1
ATOM 686 N N . ARG A 1 89 ? -10.325 4.955 11.010 1.00 93.06 89 ARG A N 1
ATOM 687 C CA . ARG A 1 89 ? -9.228 4.003 10.759 1.00 93.06 89 ARG A CA 1
ATOM 688 C C . ARG A 1 89 ? -9.508 3.076 9.581 1.00 93.06 89 ARG A C 1
ATOM 690 O O . ARG A 1 89 ? -8.586 2.781 8.819 1.00 93.06 89 ARG A O 1
ATOM 697 N N . LYS A 1 90 ? -10.759 2.636 9.410 1.00 93.62 90 LYS A N 1
ATOM 698 C CA . LYS A 1 90 ? -11.180 1.863 8.231 1.00 93.62 90 LYS A CA 1
ATOM 699 C C . LYS A 1 90 ? -11.016 2.687 6.954 1.00 93.62 90 LYS A C 1
ATOM 701 O O . LYS A 1 90 ? -10.420 2.183 6.004 1.00 93.62 90 LYS A O 1
ATOM 706 N N . ASP A 1 91 ? -11.438 3.950 6.965 1.00 95.88 91 ASP A N 1
ATOM 707 C CA . ASP A 1 91 ? -11.303 4.857 5.816 1.00 95.88 91 ASP A CA 1
ATOM 708 C C . ASP A 1 91 ? -9.832 5.087 5.453 1.00 95.88 91 ASP A C 1
ATOM 710 O O . ASP A 1 91 ? -9.442 5.006 4.290 1.00 95.88 91 ASP A O 1
ATOM 714 N N . MET A 1 92 ? -8.976 5.298 6.458 1.00 96.06 92 MET A N 1
ATOM 715 C CA . MET A 1 92 ? -7.530 5.455 6.271 1.00 96.06 92 MET A CA 1
ATOM 716 C C . MET A 1 92 ? -6.886 4.222 5.611 1.00 96.06 92 MET A C 1
ATOM 718 O O . MET A 1 92 ? -6.077 4.370 4.693 1.00 96.06 92 MET A O 1
ATOM 722 N N . ILE A 1 93 ? -7.265 3.006 6.025 1.00 95.81 93 ILE A N 1
ATOM 723 C CA . ILE A 1 93 ? -6.819 1.762 5.368 1.00 95.81 93 ILE A CA 1
ATOM 724 C C . ILE A 1 93 ? -7.368 1.683 3.938 1.00 95.81 93 ILE A C 1
ATOM 726 O O . ILE A 1 93 ? -6.627 1.333 3.018 1.00 95.81 93 ILE A O 1
ATOM 730 N N . GLY A 1 94 ? -8.645 2.022 3.737 1.00 96.00 94 GLY A N 1
ATOM 731 C CA . GLY A 1 94 ? -9.290 2.049 2.424 1.00 96.00 94 GLY A CA 1
ATOM 732 C C . GLY A 1 94 ? -8.546 2.946 1.434 1.00 96.00 94 GLY A C 1
ATOM 733 O O . GLY A 1 94 ? -8.195 2.503 0.340 1.00 96.00 94 GLY A O 1
ATOM 734 N N . ASN A 1 95 ? -8.193 4.159 1.855 1.00 96.44 95 ASN A N 1
ATOM 735 C CA . ASN A 1 95 ? -7.430 5.110 1.048 1.00 96.44 95 ASN A CA 1
ATOM 736 C C . ASN A 1 95 ? -6.053 4.564 0.647 1.00 96.44 95 ASN A C 1
ATOM 738 O O . ASN A 1 95 ? -5.659 4.660 -0.518 1.00 96.44 95 ASN A O 1
ATOM 742 N N . LEU A 1 96 ? -5.324 3.937 1.576 1.00 95.94 96 LEU A N 1
ATOM 743 C CA . LEU A 1 96 ? -4.035 3.317 1.252 1.00 95.94 96 LEU A CA 1
ATOM 744 C C . LEU A 1 96 ? -4.186 2.121 0.304 1.00 95.94 96 LEU A C 1
ATOM 746 O O . LEU A 1 96 ? -3.357 1.951 -0.589 1.00 95.94 96 LEU A O 1
ATOM 750 N N . ARG A 1 97 ? -5.251 1.321 0.435 1.00 96.88 97 ARG A N 1
ATOM 751 C CA . ARG A 1 97 ? -5.546 0.231 -0.510 1.00 96.88 97 ARG A CA 1
ATOM 752 C C . ARG A 1 97 ? -5.821 0.747 -1.914 1.00 96.88 97 ARG A C 1
ATOM 754 O O . ARG A 1 97 ? -5.313 0.172 -2.875 1.00 96.88 97 ARG A O 1
ATOM 761 N N . LEU A 1 98 ? -6.585 1.831 -2.043 1.00 96.31 98 LEU A N 1
ATOM 762 C CA . LEU A 1 98 ? -6.802 2.490 -3.332 1.00 96.31 98 LEU A CA 1
ATOM 763 C C . LEU A 1 98 ? -5.473 2.962 -3.932 1.00 96.31 98 LEU A C 1
ATOM 765 O O . LEU A 1 98 ? -5.190 2.653 -5.089 1.00 96.31 98 LEU A O 1
ATOM 769 N N . LYS A 1 99 ? -4.614 3.599 -3.127 1.00 95.12 99 LYS A N 1
ATOM 770 C CA . LYS A 1 99 ? -3.272 4.023 -3.555 1.00 95.12 99 LYS A CA 1
ATOM 771 C C . LYS A 1 99 ? -2.427 2.832 -4.022 1.00 95.12 99 LYS A C 1
ATOM 773 O O . LYS A 1 99 ? -1.809 2.904 -5.076 1.00 95.12 99 LYS A O 1
ATOM 778 N N . VAL A 1 100 ? -2.429 1.708 -3.297 1.00 93.25 100 VAL A N 1
ATOM 779 C CA . VAL A 1 100 ? -1.726 0.470 -3.696 1.00 93.25 100 VAL A CA 1
ATOM 780 C C . VAL A 1 100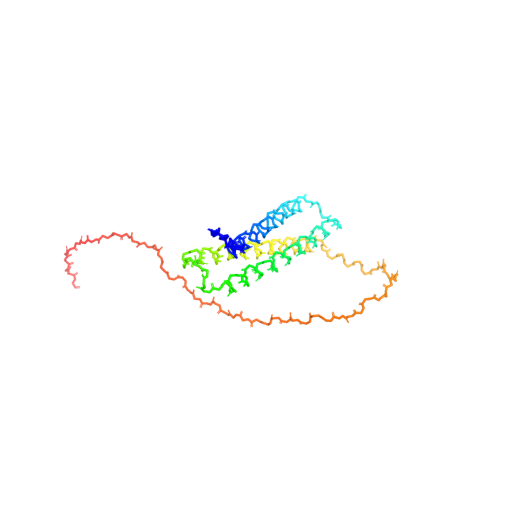 ? -2.208 -0.044 -5.050 1.00 93.25 100 VAL A C 1
ATOM 782 O O . VAL A 1 100 ? -1.383 -0.325 -5.921 1.00 93.25 100 VAL A O 1
ATOM 785 N N . LYS A 1 101 ? -3.528 -0.118 -5.255 1.00 93.75 101 LYS A N 1
ATOM 786 C CA . LYS A 1 101 ? -4.117 -0.536 -6.536 1.00 93.75 101 LYS A CA 1
ATOM 787 C C . LYS A 1 101 ? -3.702 0.397 -7.675 1.00 93.75 101 LYS A C 1
ATOM 789 O O . LYS A 1 101 ? -3.318 -0.077 -8.741 1.00 93.75 101 LYS A O 1
ATOM 794 N N . GLN A 1 102 ? -3.716 1.709 -7.439 1.00 93.31 102 GLN A N 1
ATOM 795 C CA . GLN A 1 102 ? -3.257 2.704 -8.410 1.00 93.31 102 GLN A CA 1
ATOM 796 C C . GLN A 1 102 ? -1.771 2.528 -8.744 1.00 93.31 102 GLN A C 1
ATOM 798 O O . GLN A 1 102 ? -1.422 2.435 -9.916 1.00 93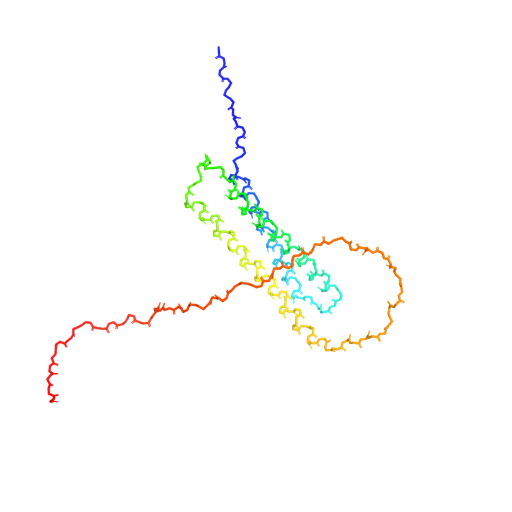.31 102 GLN A O 1
ATOM 803 N N . MET A 1 103 ? -0.901 2.404 -7.737 1.00 92.38 103 MET A N 1
ATOM 804 C CA . MET A 1 103 ? 0.541 2.197 -7.929 1.00 92.38 103 MET A CA 1
ATOM 805 C C . MET A 1 103 ? 0.834 0.914 -8.727 1.00 92.38 103 MET A C 1
ATOM 807 O O . MET A 1 103 ? 1.660 0.928 -9.640 1.00 92.38 103 MET A O 1
ATOM 811 N N . ALA A 1 104 ? 0.123 -0.182 -8.440 1.00 90.50 104 ALA A N 1
ATOM 812 C CA . ALA A 1 104 ? 0.240 -1.433 -9.190 1.00 90.50 104 ALA A CA 1
ATOM 813 C C . ALA A 1 104 ? -0.245 -1.298 -10.647 1.00 90.50 104 ALA A C 1
ATOM 815 O O . ALA A 1 104 ? 0.401 -1.802 -11.572 1.00 90.50 104 ALA A O 1
ATOM 816 N N . SER A 1 105 ? -1.349 -0.577 -10.864 1.00 89.25 105 SER A N 1
ATOM 817 C CA . SER A 1 105 ? -1.882 -0.292 -12.200 1.00 89.25 105 SER A CA 1
ATOM 818 C C . SER A 1 105 ? -0.903 0.537 -13.039 1.00 89.25 105 SER A C 1
ATOM 820 O O . SER A 1 105 ? -0.593 0.156 -14.168 1.00 89.25 105 SER A O 1
ATOM 822 N N . THR A 1 106 ? -0.317 1.595 -12.466 1.00 87.00 106 THR A N 1
ATOM 823 C CA . THR A 1 106 ? 0.692 2.443 -13.127 1.00 87.00 106 THR A CA 1
ATOM 824 C C . THR A 1 106 ? 1.901 1.644 -13.612 1.00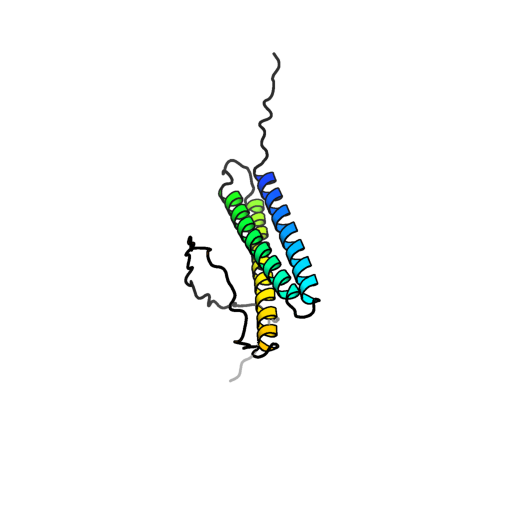 87.00 106 THR A C 1
ATOM 826 O O . THR A 1 106 ? 2.407 1.876 -14.711 1.00 87.00 106 THR A O 1
ATOM 829 N N . LEU A 1 107 ? 2.368 0.672 -12.822 1.00 83.62 107 LEU A N 1
ATOM 830 C CA . LEU A 1 107 ? 3.470 -0.198 -13.238 1.00 83.62 107 LEU A CA 1
ATOM 831 C C . LEU A 1 107 ? 3.069 -1.125 -14.386 1.00 83.62 107 LEU A C 1
ATOM 833 O O . LEU A 1 107 ? 3.882 -1.389 -15.270 1.00 83.62 107 LEU A O 1
ATOM 837 N N . THR A 1 108 ? 1.837 -1.627 -14.379 1.00 83.19 108 THR A N 1
ATOM 838 C CA . THR A 1 108 ? 1.342 -2.569 -15.392 1.00 83.19 108 THR A CA 1
ATOM 839 C C . THR A 1 108 ? 1.125 -1.874 -16.735 1.00 83.19 108 THR A C 1
ATOM 841 O O . THR A 1 108 ? 1.595 -2.360 -17.759 1.00 83.19 108 THR A O 1
ATOM 844 N N . SER A 1 109 ? 0.502 -0.694 -16.742 1.00 72.31 109 SER A N 1
ATOM 845 C CA . SER A 1 109 ? 0.228 0.053 -17.975 1.00 72.31 109 SER A CA 1
ATOM 846 C C . SER A 1 109 ? 1.502 0.552 -18.663 1.00 72.31 109 SER A C 1
ATOM 848 O O . SER A 1 109 ? 1.645 0.427 -19.876 1.00 72.31 109 SER A O 1
ATOM 850 N N . ASN A 1 110 ? 2.475 1.063 -17.908 1.00 68.19 110 ASN A N 1
ATOM 851 C CA . ASN A 1 110 ? 3.721 1.578 -18.483 1.00 68.19 110 ASN A CA 1
ATOM 852 C C . ASN A 1 110 ? 4.689 0.446 -18.895 1.00 68.19 110 ASN A C 1
ATOM 854 O O . ASN A 1 110 ? 5.395 0.588 -19.892 1.00 68.19 110 ASN A O 1
ATOM 858 N N . THR A 1 111 ? 4.660 -0.721 -18.233 1.00 62.19 111 THR A N 1
ATOM 859 C CA . THR A 1 111 ? 5.393 -1.904 -18.733 1.00 62.19 111 THR A CA 1
ATOM 860 C C . THR A 1 111 ? 4.772 -2.485 -20.003 1.00 62.19 111 THR A C 1
ATOM 862 O O . THR A 1 111 ? 5.515 -2.736 -20.945 1.00 62.19 111 THR A O 1
ATOM 865 N N . ALA A 1 112 ? 3.442 -2.611 -20.089 1.00 59.97 112 ALA A N 1
ATOM 866 C CA . ALA A 1 112 ? 2.758 -3.091 -21.295 1.00 59.97 112 ALA A CA 1
ATOM 867 C C . ALA A 1 112 ? 2.968 -2.161 -22.505 1.00 59.97 112 ALA A C 1
ATOM 869 O O . ALA A 1 112 ? 3.286 -2.620 -23.599 1.00 59.97 112 ALA A O 1
ATOM 870 N N . ASN A 1 113 ? 2.881 -0.842 -22.303 1.00 57.62 113 ASN A N 1
ATOM 871 C CA . ASN A 1 113 ? 3.120 0.132 -23.372 1.00 57.62 113 ASN A CA 1
ATOM 872 C C . ASN A 1 113 ? 4.563 0.090 -23.897 1.00 57.62 113 ASN A C 1
ATOM 874 O O . ASN A 1 113 ? 4.797 0.371 -25.071 1.00 57.62 113 ASN A O 1
ATOM 878 N N . ARG A 1 114 ? 5.537 -0.269 -23.048 1.00 57.28 114 ARG A N 1
ATOM 879 C CA . ARG A 1 114 ? 6.930 -0.441 -23.474 1.00 57.28 114 ARG A CA 1
ATOM 880 C C . ARG A 1 114 ? 7.217 -1.804 -24.085 1.00 57.28 114 ARG A C 1
ATOM 882 O O . ARG A 1 114 ? 8.016 -1.850 -25.005 1.00 57.28 114 ARG A O 1
ATOM 889 N N . ASP A 1 115 ? 6.565 -2.868 -23.633 1.00 53.31 115 ASP A N 1
ATOM 890 C CA . ASP A 1 115 ? 6.662 -4.199 -24.249 1.00 53.31 115 ASP A CA 1
ATOM 891 C C . ASP A 1 115 ? 6.195 -4.169 -25.717 1.00 53.31 115 ASP A C 1
ATOM 893 O O . ASP A 1 115 ? 6.856 -4.700 -26.604 1.00 53.31 115 ASP A O 1
ATOM 897 N N . ILE A 1 116 ? 5.128 -3.413 -25.997 1.00 54.00 116 ILE A N 1
ATOM 898 C CA . ILE A 1 116 ? 4.630 -3.175 -27.360 1.00 54.00 116 ILE A CA 1
ATOM 899 C C . ILE A 1 116 ? 5.591 -2.284 -28.174 1.00 54.00 116 ILE A C 1
ATOM 901 O O . ILE A 1 116 ? 5.734 -2.470 -29.382 1.00 54.00 116 ILE A O 1
ATOM 905 N N . LEU A 1 117 ? 6.268 -1.323 -27.530 1.00 48.62 117 LEU A N 1
ATOM 906 C CA . LEU A 1 117 ? 7.236 -0.427 -28.179 1.00 48.62 117 LEU A CA 1
ATOM 907 C C . LEU A 1 117 ? 8.583 -1.117 -28.472 1.00 48.62 117 LEU A C 1
ATOM 909 O O . LEU A 1 117 ? 9.227 -0.800 -29.469 1.00 48.62 117 LEU A O 1
ATOM 913 N N . LEU A 1 118 ? 8.998 -2.072 -27.636 1.00 53.44 118 LEU A N 1
ATOM 914 C CA . LEU A 1 118 ? 10.199 -2.905 -27.793 1.00 53.44 118 LEU A CA 1
ATOM 915 C C . LEU A 1 118 ? 9.935 -4.104 -28.717 1.00 53.44 118 LEU A C 1
ATOM 917 O O . LEU A 1 118 ? 10.386 -5.216 -28.445 1.00 53.44 118 LEU A O 1
ATOM 921 N N . GLY A 1 119 ? 9.158 -3.871 -29.781 1.00 43.50 119 GLY A N 1
ATOM 922 C CA . GLY A 1 119 ? 8.596 -4.892 -30.654 1.00 43.50 119 GLY A CA 1
ATOM 923 C C . GLY A 1 119 ? 9.551 -6.055 -30.911 1.00 43.50 119 GLY A C 1
ATOM 924 O O . GLY A 1 119 ? 10.589 -5.887 -31.535 1.00 43.50 119 GLY A O 1
ATOM 925 N N . SER A 1 120 ? 9.166 -7.247 -30.452 1.00 48.59 120 SER A N 1
ATOM 926 C CA . SER A 1 120 ? 9.782 -8.514 -30.845 1.00 48.59 120 SER A CA 1
ATOM 927 C C . SER A 1 120 ? 11.321 -8.551 -30.777 1.00 48.59 120 SER A C 1
ATOM 929 O O . SER A 1 120 ? 11.966 -8.912 -31.761 1.00 48.59 120 SER A O 1
ATOM 931 N N . GLU A 1 121 ? 11.936 -8.356 -29.608 1.00 43.56 121 GLU A N 1
ATOM 932 C CA . GLU A 1 121 ? 13.230 -9.014 -29.350 1.00 43.56 121 GLU A CA 1
ATOM 933 C C . GLU A 1 121 ? 13.015 -10.478 -28.943 1.00 43.56 121 GLU A C 1
ATOM 935 O O . GLU A 1 121 ? 13.364 -10.948 -27.863 1.00 43.56 121 GLU A O 1
ATOM 940 N N . ILE A 1 122 ? 12.471 -11.245 -29.891 1.00 46.78 122 ILE A N 1
ATOM 941 C CA . ILE A 1 122 ? 12.782 -12.666 -30.000 1.00 46.78 122 ILE A CA 1
ATOM 942 C C . ILE A 1 122 ? 14.219 -12.741 -30.530 1.00 46.78 122 ILE A C 1
ATOM 944 O O . ILE A 1 122 ? 14.444 -13.024 -31.701 1.00 46.78 122 ILE A O 1
ATOM 948 N N . ASN A 1 123 ? 15.210 -12.517 -29.668 1.00 39.00 123 ASN A N 1
ATOM 949 C CA . ASN A 1 123 ? 16.520 -13.133 -29.855 1.00 39.00 123 ASN A CA 1
ATOM 950 C C . ASN A 1 123 ? 16.556 -14.412 -29.016 1.00 39.00 123 ASN A C 1
ATOM 952 O O . ASN A 1 123 ? 17.149 -14.506 -27.946 1.00 39.00 123 ASN A O 1
ATOM 956 N N . LYS A 1 124 ? 15.866 -15.431 -29.546 1.00 48.06 124 LYS A N 1
ATOM 957 C CA . LYS A 1 124 ? 16.163 -16.839 -29.271 1.00 48.06 124 LYS A CA 1
ATOM 958 C C . LYS A 1 124 ? 17.534 -17.163 -29.872 1.00 48.06 124 LYS A C 1
ATOM 960 O O . LYS A 1 124 ? 17.597 -17.778 -30.927 1.00 48.06 124 LYS A O 1
ATOM 965 N N . ALA A 1 125 ? 18.615 -16.761 -29.225 1.00 42.62 125 ALA A N 1
ATOM 966 C CA . ALA A 1 125 ? 19.919 -17.379 -29.416 1.00 42.62 125 ALA A CA 1
ATOM 967 C C . ALA A 1 125 ? 20.872 -16.864 -28.341 1.00 42.62 125 ALA A C 1
ATOM 969 O O . ALA A 1 125 ? 21.169 -15.680 -28.277 1.00 42.62 125 ALA A O 1
ATOM 970 N N . ASP A 1 126 ? 21.384 -17.806 -27.560 1.00 46.16 126 ASP A N 1
ATOM 971 C CA . ASP A 1 126 ? 22.659 -17.698 -26.859 1.00 46.16 126 ASP A CA 1
ATOM 972 C C . ASP A 1 126 ? 22.695 -17.013 -25.481 1.00 46.16 126 ASP A C 1
ATOM 974 O O . ASP A 1 126 ? 23.272 -15.952 -25.272 1.00 46.16 126 ASP A O 1
ATOM 978 N N . ALA A 1 127 ? 22.151 -17.722 -24.488 1.00 40.06 127 ALA A N 1
ATOM 979 C CA . ALA A 1 127 ? 22.778 -17.821 -23.166 1.00 40.06 127 ALA A CA 1
ATOM 980 C C . ALA A 1 127 ? 22.355 -19.129 -22.469 1.00 40.06 127 ALA A C 1
ATOM 982 O O . ALA A 1 127 ? 21.854 -19.138 -21.345 1.00 40.06 127 ALA A O 1
ATOM 983 N N . MET A 1 128 ? 22.528 -20.270 -23.146 1.00 43.03 128 MET A N 1
ATOM 984 C CA . MET A 1 128 ? 22.576 -21.555 -22.444 1.00 43.03 128 MET A CA 1
ATOM 985 C C . MET A 1 128 ? 23.941 -21.669 -21.769 1.00 43.03 128 MET A C 1
ATOM 987 O O . MET A 1 128 ? 24.953 -21.818 -22.446 1.00 43.03 128 MET A O 1
ATOM 991 N N . GLY A 1 129 ? 23.980 -21.606 -20.435 1.00 40.56 129 GLY A N 1
ATOM 992 C CA . GLY A 1 129 ? 25.267 -21.643 -19.746 1.00 40.56 129 GLY A CA 1
ATOM 993 C C . GLY A 1 129 ? 25.264 -21.725 -18.223 1.00 40.56 129 GLY A C 1
ATOM 994 O O . GLY A 1 129 ? 26.091 -21.046 -17.633 1.00 40.56 129 GLY A O 1
ATOM 995 N N . ARG A 1 130 ? 24.455 -22.625 -17.626 1.00 46.34 130 ARG A N 1
ATOM 996 C CA . ARG A 1 130 ? 24.616 -23.195 -16.254 1.00 46.34 130 ARG A CA 1
ATOM 997 C C . ARG A 1 130 ? 24.331 -22.199 -15.101 1.00 46.34 130 ARG A C 1
ATOM 999 O O . ARG A 1 130 ? 24.757 -21.062 -15.149 1.00 46.34 130 ARG A O 1
ATOM 1006 N N . THR A 1 131 ? 23.632 -22.508 -14.008 1.00 37.50 131 THR A N 1
ATOM 1007 C CA . THR A 1 131 ? 23.493 -23.723 -13.180 1.00 37.50 131 THR A CA 1
ATOM 1008 C C . THR A 1 131 ? 22.106 -23.691 -12.507 1.00 37.50 131 THR A C 1
ATOM 1010 O O . THR A 1 131 ? 21.732 -22.671 -11.942 1.00 37.50 131 THR A O 1
ATOM 1013 N N . VAL A 1 132 ? 21.239 -24.686 -12.709 1.00 47.66 132 VAL A N 1
ATOM 1014 C CA . VAL A 1 132 ? 20.970 -25.804 -11.775 1.00 47.66 132 VAL A CA 1
ATOM 1015 C C . VAL A 1 132 ? 20.732 -25.370 -10.321 1.00 47.66 132 VAL A C 1
ATOM 1017 O O . VAL A 1 132 ? 21.675 -24.992 -9.632 1.00 47.66 132 VAL A O 1
ATOM 1020 N N . GLY A 1 133 ? 19.491 -25.562 -9.859 1.00 48.25 133 GLY A N 1
ATOM 1021 C CA . GLY A 1 133 ? 19.181 -25.848 -8.456 1.00 48.25 133 GLY A CA 1
ATOM 1022 C C . GLY A 1 133 ? 18.567 -24.707 -7.652 1.00 48.25 133 GLY A C 1
ATOM 1023 O O . GLY A 1 133 ? 19.242 -24.151 -6.797 1.00 48.25 133 GLY A O 1
ATOM 1024 N N . LEU A 1 134 ? 17.278 -24.427 -7.853 1.00 45.69 134 LEU A N 1
ATOM 1025 C CA . LEU A 1 134 ? 16.400 -24.000 -6.760 1.00 45.69 134 LEU A CA 1
ATOM 1026 C C . LEU A 1 134 ? 15.052 -24.690 -6.952 1.00 45.69 134 LEU A C 1
ATOM 1028 O O . LEU A 1 134 ? 14.205 -24.262 -7.734 1.00 45.69 134 LEU A O 1
ATOM 1032 N N . ASP A 1 135 ? 14.941 -25.829 -6.280 1.00 43.38 135 ASP A N 1
ATOM 1033 C CA . ASP A 1 135 ? 13.763 -26.673 -6.239 1.00 43.38 135 ASP A CA 1
ATOM 1034 C C . ASP A 1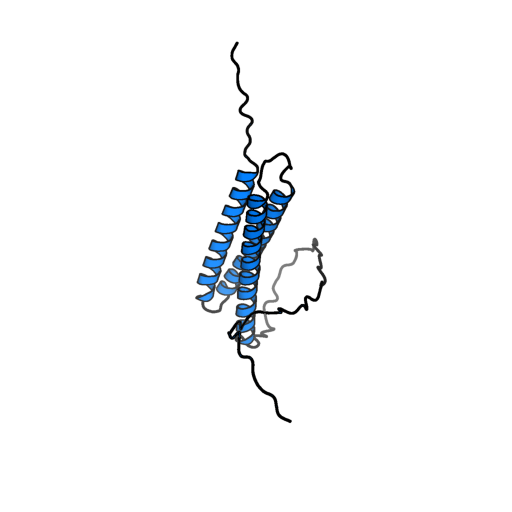 135 ? 12.574 -25.946 -5.602 1.00 43.38 135 ASP A C 1
ATOM 1036 O O . ASP A 1 135 ? 12.705 -25.150 -4.669 1.00 43.38 135 ASP A O 1
ATOM 1040 N N . ASN A 1 136 ? 11.400 -26.265 -6.137 1.00 47.16 136 ASN A N 1
ATOM 1041 C CA . ASN A 1 136 ? 10.088 -25.872 -5.649 1.00 47.16 136 ASN A CA 1
ATOM 1042 C C . ASN A 1 136 ? 9.908 -26.173 -4.154 1.00 47.16 136 ASN A C 1
ATOM 1044 O O . ASN A 1 136 ? 9.939 -27.333 -3.745 1.00 47.16 136 ASN A O 1
ATOM 1048 N N . TYR A 1 137 ? 9.546 -25.151 -3.381 1.00 43.22 137 TYR A N 1
ATOM 1049 C CA . TYR A 1 137 ? 8.632 -25.316 -2.254 1.00 43.22 137 TYR A CA 1
ATOM 1050 C C . TYR A 1 137 ? 7.507 -24.297 -2.405 1.00 43.22 137 TYR A C 1
ATOM 1052 O O . TYR A 1 137 ? 7.747 -23.102 -2.567 1.00 43.22 137 TYR A O 1
ATOM 1060 N N . GLY A 1 138 ? 6.288 -24.825 -2.471 1.00 44.22 138 GLY A N 1
ATOM 1061 C CA . GLY A 1 138 ? 5.117 -24.128 -2.966 1.00 44.22 138 GLY A CA 1
ATOM 1062 C C . GLY A 1 138 ? 4.661 -22.941 -2.129 1.00 44.22 138 GLY A C 1
ATOM 1063 O O . GLY A 1 138 ? 4.804 -22.902 -0.910 1.00 44.22 138 GLY A O 1
ATOM 1064 N N . LEU A 1 139 ? 3.984 -22.033 -2.818 1.00 43.12 139 LEU A N 1
ATOM 1065 C CA . LEU A 1 139 ? 2.735 -21.494 -2.312 1.00 43.12 139 LEU A CA 1
ATOM 1066 C C . LEU A 1 139 ? 1.802 -21.305 -3.510 1.00 43.12 139 LEU A C 1
ATOM 1068 O O . LEU A 1 139 ? 1.888 -20.341 -4.265 1.00 43.12 139 LEU A O 1
ATOM 1072 N N . VAL A 1 140 ? 0.991 -22.336 -3.724 1.00 46.69 140 VAL A N 1
ATOM 1073 C CA . VAL A 1 140 ? -0.278 -22.256 -4.443 1.00 46.69 140 VAL A CA 1
ATOM 1074 C C . VAL A 1 140 ? -1.197 -21.398 -3.585 1.00 46.69 140 VAL A C 1
ATOM 1076 O O . VAL A 1 140 ? -1.289 -21.725 -2.412 1.00 46.69 140 VAL A O 1
ATOM 1079 N N . GLU A 1 141 ? -1.797 -20.352 -4.159 1.00 47.94 141 GLU A N 1
ATOM 1080 C CA . GLU A 1 141 ? -3.173 -19.827 -3.968 1.00 47.94 141 GLU A CA 1
ATOM 1081 C C . GLU A 1 141 ? -3.347 -18.800 -5.110 1.00 47.94 141 GLU A C 1
ATOM 1083 O O . GLU A 1 141 ? -2.779 -17.713 -5.078 1.00 47.94 141 GLU A O 1
ATOM 1088 N N . GLN A 1 142 ? -3.788 -19.185 -6.312 1.00 51.88 142 GLN A N 1
ATOM 1089 C CA . GLN A 1 142 ? -5.201 -19.324 -6.685 1.00 51.88 142 GLN A CA 1
ATOM 1090 C C . GLN A 1 142 ? -6.122 -18.472 -5.804 1.00 51.88 142 GLN A C 1
ATOM 1092 O O . GLN A 1 142 ? -6.475 -18.884 -4.709 1.00 51.88 142 GLN A O 1
ATOM 1097 N N . ASP A 1 143 ? -6.523 -17.310 -6.315 1.00 48.38 143 ASP A N 1
ATOM 1098 C CA . ASP A 1 143 ? -7.827 -16.755 -5.972 1.00 48.38 143 ASP A CA 1
ATOM 1099 C C . ASP A 1 143 ? -8.557 -16.511 -7.294 1.00 48.38 143 ASP A C 1
ATOM 1101 O O . ASP A 1 143 ? -8.197 -15.656 -8.112 1.00 48.38 143 ASP A O 1
ATOM 1105 N N . GLU A 1 144 ? -9.480 -17.431 -7.552 1.00 48.94 144 GLU A N 1
ATOM 1106 C CA . GLU A 1 144 ? -10.427 -17.419 -8.652 1.00 48.94 144 GLU A CA 1
ATOM 1107 C C . GLU A 1 144 ? -11.462 -16.313 -8.424 1.00 48.94 144 GLU A C 1
ATOM 1109 O O . GLU A 1 144 ? -11.691 -15.849 -7.310 1.00 48.94 144 GLU A O 1
ATOM 1114 N N . GLY A 1 145 ? -12.059 -15.846 -9.517 1.00 48.69 145 GLY A N 1
ATOM 1115 C CA . GLY A 1 145 ? -12.892 -14.655 -9.521 1.00 48.69 145 GLY A CA 1
ATOM 1116 C C . GLY A 1 145 ? -14.162 -14.736 -8.674 1.00 48.69 145 GLY A C 1
ATOM 1117 O O . GLY A 1 145 ? -14.812 -15.768 -8.588 1.00 48.69 145 GLY A O 1
ATOM 1118 N N . LEU A 1 146 ? -14.552 -13.570 -8.171 1.00 49.00 146 LEU A N 1
ATOM 1119 C CA . LEU A 1 146 ? -15.874 -13.180 -7.686 1.00 49.00 146 LEU A CA 1
ATOM 1120 C C . LEU A 1 146 ? -15.907 -11.648 -7.794 1.00 49.00 146 LEU A C 1
ATOM 1122 O O . LEU A 1 146 ? -14.928 -10.985 -7.473 1.00 49.00 146 LEU A O 1
ATOM 1126 N N . GLU A 1 147 ? -16.948 -10.953 -8.198 1.00 52.28 147 GLU A N 1
ATOM 1127 C CA . GLU A 1 147 ? -18.173 -11.258 -8.905 1.00 52.28 147 GLU A CA 1
ATOM 1128 C C . GLU A 1 147 ? -18.654 -9.869 -9.365 1.00 52.28 147 GLU A C 1
ATOM 1130 O O . GLU A 1 147 ? -18.356 -8.841 -8.753 1.00 52.28 147 GLU A O 1
ATOM 1135 N N . LYS A 1 148 ? -19.322 -9.847 -10.506 1.00 50.53 148 LYS A N 1
ATOM 1136 C CA . LYS A 1 148 ? -20.109 -8.756 -11.076 1.00 50.53 148 LYS A CA 1
ATOM 1137 C C . LYS A 1 148 ? -20.633 -7.727 -10.043 1.00 50.53 148 LYS A C 1
ATOM 1139 O O . LYS A 1 148 ? -21.442 -8.078 -9.194 1.00 50.53 148 LYS A O 1
ATOM 1144 N N . LEU A 1 149 ? -20.259 -6.449 -10.185 1.00 46.16 149 LEU A N 1
ATOM 1145 C CA . LEU A 1 149 ? -21.036 -5.325 -9.639 1.00 46.16 149 LEU A CA 1
ATOM 1146 C C . LEU A 1 149 ? -21.542 -4.471 -10.806 1.00 46.16 149 LEU A C 1
ATOM 1148 O O . LEU A 1 149 ? -20.899 -3.533 -11.269 1.00 46.16 149 LEU A O 1
ATOM 1152 N N . GLU A 1 150 ? -22.683 -4.896 -11.327 1.00 54.47 150 GLU A N 1
ATOM 1153 C CA . GLU A 1 150 ? -23.606 -4.059 -12.076 1.00 54.47 150 GLU A CA 1
ATOM 1154 C C . GLU A 1 150 ? -24.578 -3.496 -11.038 1.00 54.47 150 GLU A C 1
ATOM 1156 O O . GLU A 1 150 ? -25.390 -4.258 -10.529 1.00 54.47 150 GLU A O 1
ATOM 1161 N N . GLU A 1 151 ? -24.473 -2.211 -10.694 1.00 53.62 151 GLU A N 1
ATOM 1162 C CA . GLU A 1 151 ? -25.632 -1.435 -10.236 1.00 53.62 151 GLU A CA 1
ATOM 1163 C C . GLU A 1 151 ? -25.374 0.069 -10.429 1.00 53.62 151 GLU A C 1
ATOM 1165 O O . GLU A 1 151 ? -24.547 0.693 -9.767 1.00 53.62 151 GLU A O 1
ATOM 1170 N N . THR A 1 152 ? -26.026 0.571 -11.473 1.00 47.22 152 THR A N 1
ATOM 1171 C CA . THR A 1 152 ? -26.615 1.895 -11.699 1.00 47.22 152 THR A CA 1
ATOM 1172 C C . THR A 1 152 ? -26.390 2.954 -10.610 1.00 47.22 152 THR A C 1
ATOM 1174 O O . THR A 1 152 ? -26.867 2.824 -9.488 1.00 47.22 152 THR A O 1
ATOM 1177 N N . VAL A 1 153 ? -25.743 4.065 -10.976 1.00 45.97 153 VAL A N 1
ATOM 1178 C CA . VAL A 1 153 ? -25.879 5.329 -10.237 1.00 45.97 153 VAL A CA 1
ATOM 1179 C C . VAL A 1 153 ? -27.094 6.052 -10.812 1.00 45.97 153 VAL A C 1
ATOM 1181 O O . VAL A 1 153 ? -27.014 6.617 -11.903 1.00 45.97 153 VAL A O 1
ATOM 1184 N N . ASP A 1 154 ? -28.211 5.968 -10.092 1.00 42.75 154 ASP A N 1
ATOM 1185 C CA . ASP A 1 154 ? -29.337 6.893 -10.211 1.00 42.75 154 ASP A CA 1
ATOM 1186 C C . ASP A 1 154 ? -28.977 8.261 -9.602 1.00 42.75 154 ASP A C 1
ATOM 1188 O O . ASP A 1 154 ? -28.280 8.343 -8.590 1.00 42.75 154 ASP A O 1
ATOM 1192 N N . ASP A 1 155 ? -29.531 9.295 -10.241 1.00 45.28 155 ASP A N 1
ATOM 1193 C CA . ASP A 1 155 ? -29.834 10.644 -9.752 1.00 45.28 155 ASP A CA 1
ATOM 1194 C C . ASP A 1 155 ? -28.693 11.568 -9.281 1.00 45.28 155 ASP A C 1
ATOM 1196 O O . ASP A 1 155 ? -28.053 11.356 -8.252 1.00 45.28 155 ASP A O 1
ATOM 1200 N N . LEU A 1 156 ? -28.530 12.693 -10.000 1.00 46.00 156 LEU A N 1
ATOM 1201 C CA . LEU A 1 156 ? -28.801 14.064 -9.510 1.00 46.00 156 LEU A CA 1
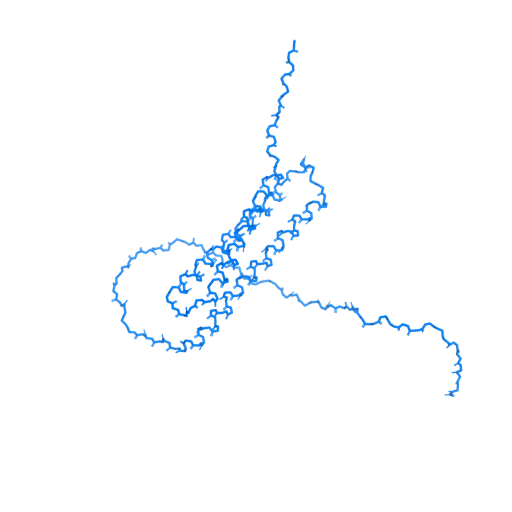ATOM 1202 C C . LEU A 1 156 ? -28.207 15.130 -10.464 1.00 46.00 156 LEU A C 1
ATOM 1204 O O . LEU A 1 156 ? -27.017 15.417 -10.391 1.00 46.00 156 LEU A O 1
ATOM 1208 N N . ASP A 1 157 ? -29.049 15.704 -11.329 1.00 46.19 157 ASP A N 1
ATOM 1209 C CA . ASP A 1 157 ? -29.016 17.087 -11.874 1.00 46.19 157 ASP A CA 1
ATOM 1210 C C . ASP A 1 157 ? -30.166 17.134 -12.903 1.00 46.19 157 ASP A C 1
ATOM 1212 O O . ASP A 1 157 ? -30.156 16.394 -13.878 1.00 46.19 157 ASP A O 1
ATOM 1216 N N . ASP A 1 158 ? -31.296 17.803 -12.709 1.00 44.28 158 ASP A N 1
ATOM 1217 C CA . ASP A 1 158 ? -31.442 19.205 -12.359 1.00 44.28 158 ASP A CA 1
ATOM 1218 C C . ASP A 1 158 ? -32.693 19.406 -11.496 1.00 44.28 158 ASP A C 1
ATOM 1220 O O . ASP A 1 158 ? -33.828 19.163 -11.919 1.00 44.28 158 ASP A O 1
ATOM 1224 N N . GLN A 1 159 ? -32.494 19.957 -10.300 1.00 44.16 159 GLN A N 1
ATOM 1225 C CA . GLN A 1 159 ? -33.501 20.835 -9.725 1.00 44.16 159 GLN A CA 1
ATOM 1226 C C . GLN A 1 159 ? -33.407 22.191 -10.425 1.00 44.16 159 GLN A C 1
ATOM 1228 O O . GLN A 1 159 ? -32.586 23.026 -10.056 1.00 44.16 159 GLN A O 1
ATOM 1233 N N . VAL A 1 160 ? -34.299 22.430 -11.384 1.00 48.59 160 VAL A N 1
ATOM 1234 C CA . VAL A 1 160 ? -34.687 23.779 -11.800 1.00 48.59 160 VAL A CA 1
ATOM 1235 C C . VAL A 1 160 ? -36.211 23.857 -11.747 1.00 48.59 160 VAL A C 1
ATOM 1237 O O . VAL A 1 160 ? -36.910 23.212 -12.521 1.00 48.59 160 VAL A O 1
ATOM 1240 N N . GLU A 1 161 ? -36.694 24.582 -10.733 1.00 48.75 161 GLU A N 1
ATOM 1241 C CA . GLU A 1 161 ? -37.666 25.684 -10.855 1.00 48.75 161 GLU A CA 1
ATOM 1242 C C . GLU A 1 161 ? -38.726 25.509 -11.967 1.00 48.75 161 GLU A C 1
ATOM 1244 O O . GLU A 1 161 ? -38.424 25.479 -13.152 1.00 48.75 161 GLU A O 1
ATOM 1249 N N . VAL A 1 162 ? -40.025 25.434 -11.687 1.00 47.34 162 VAL A N 1
ATOM 1250 C CA . VAL A 1 162 ? -40.841 26.570 -11.242 1.00 47.34 162 VAL A CA 1
ATOM 1251 C C . VAL A 1 162 ? -42.167 26.016 -10.712 1.00 47.34 162 VAL A C 1
ATOM 1253 O O . VAL A 1 162 ? -42.920 25.348 -11.422 1.00 47.34 162 VAL A O 1
ATOM 1256 N N . THR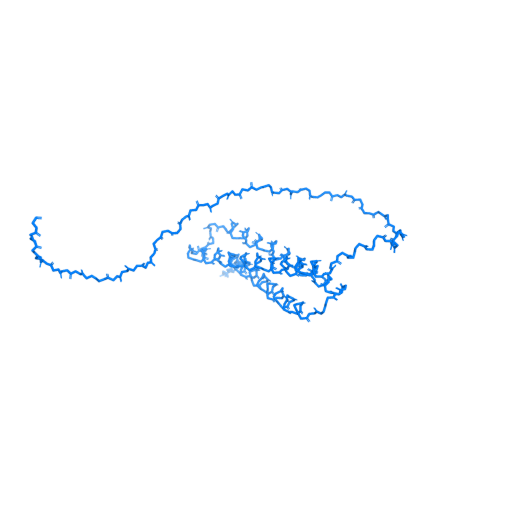 A 1 163 ? -42.479 26.324 -9.457 1.00 48.56 163 THR A N 1
ATOM 1257 C CA . THR A 1 163 ? -43.848 26.254 -8.948 1.00 48.56 163 THR A CA 1
ATOM 1258 C C . THR A 1 163 ? -44.679 27.393 -9.520 1.00 48.56 163 THR A C 1
ATOM 1260 O O . THR A 1 163 ? -44.218 28.529 -9.572 1.00 48.56 163 THR A O 1
ATOM 1263 N N . ASP A 1 164 ? -45.943 27.076 -9.780 1.00 44.62 164 ASP A N 1
ATOM 1264 C CA . ASP A 1 164 ? -47.052 28.001 -10.016 1.00 44.62 164 ASP A CA 1
ATOM 1265 C C . ASP A 1 164 ? -47.191 28.550 -11.442 1.00 44.62 164 ASP A C 1
ATOM 1267 O O . ASP A 1 164 ? -46.513 29.479 -11.868 1.00 44.62 164 ASP A O 1
ATOM 1271 N N . SER A 1 165 ? -48.174 28.011 -12.163 1.00 39.88 165 SER A N 1
ATOM 1272 C CA . SER A 1 165 ? -49.208 28.842 -12.782 1.00 39.88 165 SER A CA 1
ATOM 1273 C C . SER A 1 165 ? -50.388 27.972 -13.198 1.00 39.88 165 SER A C 1
ATOM 1275 O O . SER A 1 165 ? -50.357 27.218 -14.169 1.00 39.88 165 SER A O 1
ATOM 1277 N N . ARG A 1 166 ? -51.476 28.121 -12.445 1.00 50.06 166 ARG A N 1
ATOM 1278 C CA . ARG A 1 166 ? -52.842 27.871 -12.913 1.00 50.06 166 ARG A CA 1
ATOM 1279 C C . ARG A 1 166 ? -53.006 28.531 -14.289 1.00 50.06 166 ARG A C 1
ATOM 1281 O O . ARG A 1 166 ? -52.680 29.708 -14.386 1.00 50.06 166 ARG A O 1
ATOM 1288 N N . LEU A 1 167 ? -53.595 27.836 -15.273 1.00 42.03 167 LEU A N 1
ATOM 1289 C CA . LEU A 1 167 ? -54.689 28.313 -16.152 1.00 42.03 167 LEU A CA 1
ATOM 1290 C C . LEU A 1 167 ? -54.748 27.608 -17.526 1.00 42.03 167 LEU A C 1
ATOM 1292 O O . LEU A 1 167 ? -53.764 27.577 -18.250 1.00 42.03 167 LEU A O 1
ATOM 1296 N N . ARG A 1 168 ? -55.997 27.265 -17.907 1.00 43.75 168 ARG A N 1
ATOM 1297 C CA . ARG A 1 168 ? -56.585 27.162 -19.272 1.00 43.75 168 ARG A CA 1
ATOM 1298 C C . ARG A 1 168 ? -56.282 25.857 -20.041 1.00 43.75 168 ARG A C 1
ATOM 1300 O O . ARG A 1 168 ? -55.140 25.592 -20.358 1.00 43.75 168 ARG A O 1
ATOM 1307 N N . VAL A 1 169 ? -57.235 24.915 -20.171 1.00 44.56 169 VAL A N 1
ATOM 1308 C CA . VAL A 1 169 ? -58.455 24.876 -21.038 1.00 44.56 169 VAL A CA 1
ATOM 1309 C C . VAL A 1 169 ? -58.084 24.808 -22.534 1.00 44.56 169 VAL A C 1
ATOM 1311 O O . VAL A 1 169 ? -57.156 25.498 -22.939 1.00 44.56 169 VAL A O 1
ATOM 1314 N N . ILE A 1 170 ? -58.941 24.119 -23.317 1.00 41.62 170 ILE A N 1
ATOM 1315 C CA . ILE A 1 170 ? -59.195 24.243 -24.780 1.00 41.62 170 ILE A CA 1
ATOM 1316 C C . ILE A 1 170 ? -58.359 23.200 -25.569 1.00 41.62 170 ILE A C 1
ATOM 1318 O O . ILE A 1 170 ? -57.147 23.345 -25.605 1.00 41.62 170 ILE A O 1
ATOM 1322 N N . ILE A 1 171 ? -58.858 22.121 -26.203 1.00 51.31 171 ILE A N 1
ATOM 1323 C CA . ILE A 1 171 ? -60.181 21.597 -26.639 1.00 51.31 171 ILE A CA 1
ATOM 1324 C C . ILE A 1 171 ? -60.084 20.068 -26.640 1.00 51.31 171 ILE A C 1
ATOM 1326 O O . ILE A 1 171 ? -58.994 19.576 -27.007 1.00 51.31 171 ILE A O 1
#

Secondary structure (DSSP, 8-state):
------------HHHHHHHHHHHHHHHHHHHHHHHHHHHHSPSSHHHHHHHHHHHHHHHHHHHHHHHHHHHHHT--TTS---HHHHHHHHHHHHHHHHHHHHHHHHHHHHHHHHHHHSTT-----S---------------------------------------------